Protein AF-A0A356TCT2-F1 (afdb_monomer)

Mean predicted aligned error: 9.57 Å

pLDDT: mean 87.31, std 17.3, range [39.91, 98.62]

Radius of gyration: 27.71 Å; Cα contacts (8 Å, |Δi|>4): 336; chains: 1; bounding box: 33×36×116 Å

Secondary structure (DSSP, 8-state):
--------------------------PPPEEEEEE-SSS-EEPPTT-EEE-EE-TTS-EEEEEEEEEES--SSS--EEEEEEETT-SS--EEEEE--PPPPP-TTS-EEEEEEEEEESSGGGTTTSEEEEEEEEE-TTS-EEEEEEEEEEE-TTSPPPPP-

Structure (mmCIF, N/CA/C/O backbone):
data_AF-A0A356TCT2-F1
#
_entry.id   AF-A0A356TCT2-F1
#
loop_
_atom_site.group_PDB
_atom_site.id
_atom_site.type_symbol
_atom_site.label_atom_id
_atom_site.label_alt_id
_atom_site.label_comp_id
_atom_site.label_asym_id
_atom_site.label_entity_id
_atom_site.label_seq_id
_atom_site.pdbx_PDB_ins_code
_atom_site.Cartn_x
_atom_site.Cartn_y
_atom_site.Cartn_z
_atom_site.occupancy
_atom_site.B_iso_or_equiv
_atom_site.auth_seq_id
_atom_site.auth_comp_id
_atom_site.auth_asym_id
_atom_site.auth_atom_id
_atom_site.pdbx_PDB_model_num
ATOM 1 N N . MET A 1 1 ? 13.846 -22.559 -95.336 1.00 39.91 1 MET A N 1
ATOM 2 C CA . MET A 1 1 ? 14.834 -21.468 -95.137 1.00 39.91 1 MET A CA 1
ATOM 3 C C . MET A 1 1 ? 14.376 -20.705 -93.884 1.00 39.91 1 MET A C 1
ATOM 5 O O . MET A 1 1 ? 13.239 -20.273 -93.896 1.00 39.91 1 MET A O 1
ATOM 9 N N . ARG A 1 2 ? 15.036 -20.822 -92.712 1.00 40.75 2 ARG A N 1
ATOM 10 C CA . ARG A 1 2 ? 16.089 -19.899 -92.190 1.00 40.75 2 ARG A CA 1
ATOM 11 C C . ARG A 1 2 ? 15.522 -18.473 -91.998 1.00 40.75 2 ARG A C 1
ATOM 13 O O . ARG A 1 2 ? 15.173 -17.879 -93.004 1.00 40.75 2 ARG A O 1
ATOM 20 N N . ARG A 1 3 ? 15.417 -17.803 -90.837 1.00 44.53 3 ARG A N 1
ATOM 21 C CA . ARG A 1 3 ? 15.885 -17.926 -89.421 1.00 44.53 3 ARG A CA 1
ATOM 22 C C . ARG A 1 3 ? 14.875 -18.683 -88.513 1.00 44.53 3 ARG A C 1
ATOM 24 O O . ARG A 1 3 ? 13.862 -19.106 -89.052 1.00 44.53 3 ARG A O 1
ATOM 31 N N . TRP A 1 4 ? 15.022 -18.958 -87.201 1.00 41.78 4 TRP A N 1
ATOM 32 C CA . TRP A 1 4 ? 16.124 -18.919 -86.195 1.00 41.78 4 TRP A CA 1
ATOM 33 C C . TRP A 1 4 ? 16.626 -17.594 -85.550 1.00 41.78 4 TRP A C 1
ATOM 35 O O . TRP A 1 4 ? 17.615 -17.052 -86.038 1.00 41.78 4 TRP A O 1
ATOM 45 N N . LEU A 1 5 ? 16.016 -17.144 -84.426 1.00 48.56 5 LEU A N 1
ATOM 46 C CA . LEU A 1 5 ? 16.647 -16.867 -83.094 1.00 48.56 5 LEU A CA 1
ATOM 47 C C . LEU A 1 5 ? 15.741 -16.048 -82.133 1.00 48.56 5 LEU A C 1
ATOM 49 O O . LEU A 1 5 ? 15.259 -14.980 -82.494 1.00 48.56 5 LEU A O 1
ATOM 53 N N . ALA A 1 6 ? 15.571 -16.541 -80.900 1.00 47.84 6 ALA A N 1
ATOM 54 C CA . ALA A 1 6 ? 15.189 -15.761 -79.709 1.00 47.84 6 ALA A CA 1
ATOM 55 C C . ALA A 1 6 ? 16.462 -15.389 -78.905 1.00 47.84 6 ALA A C 1
ATOM 57 O O . ALA A 1 6 ? 17.536 -15.812 -79.328 1.00 47.84 6 ALA A O 1
ATOM 58 N N . ILE A 1 7 ? 16.321 -14.699 -77.751 1.00 50.94 7 ILE A N 1
ATOM 59 C CA . ILE A 1 7 ? 17.347 -14.015 -76.898 1.00 50.94 7 ILE A CA 1
ATOM 60 C C . ILE A 1 7 ? 17.349 -12.493 -77.161 1.00 50.94 7 ILE A C 1
ATOM 62 O O . ILE A 1 7 ? 17.390 -12.089 -78.316 1.00 50.94 7 ILE A O 1
ATOM 66 N N . ALA A 1 8 ? 17.353 -11.587 -76.174 1.00 48.28 8 ALA A N 1
ATOM 67 C CA . ALA A 1 8 ? 17.028 -11.644 -74.735 1.00 48.28 8 ALA A CA 1
ATOM 68 C C . ALA A 1 8 ? 16.944 -10.200 -74.189 1.00 48.28 8 ALA A C 1
ATOM 70 O O . ALA A 1 8 ? 17.423 -9.282 -74.850 1.00 48.28 8 ALA A O 1
ATOM 71 N N . LEU A 1 9 ? 16.440 -10.017 -72.961 1.00 47.41 9 LEU A N 1
ATOM 72 C CA . LEU A 1 9 ? 16.948 -9.005 -72.020 1.00 47.41 9 LEU A CA 1
ATOM 73 C C . LEU A 1 9 ? 16.439 -9.298 -70.598 1.00 47.41 9 LEU A C 1
ATOM 75 O O . LEU A 1 9 ? 15.244 -9.212 -70.330 1.00 47.41 9 LEU A O 1
ATOM 79 N N . LEU A 1 10 ? 17.355 -9.655 -69.690 1.00 52.16 10 LEU A N 1
ATOM 80 C CA . LEU A 1 10 ? 17.100 -9.588 -68.249 1.00 52.16 10 LEU A CA 1
ATOM 81 C C . LEU A 1 10 ? 17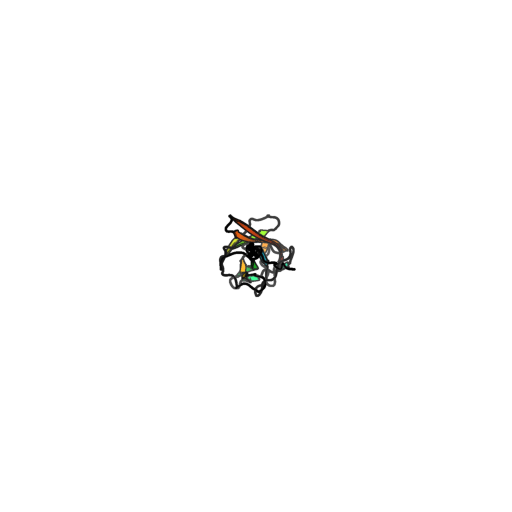.265 -8.134 -67.792 1.00 52.16 10 LEU A C 1
ATOM 83 O O . LEU A 1 10 ? 18.244 -7.490 -68.164 1.00 52.16 10 LEU A O 1
ATOM 87 N N . ALA A 1 11 ? 16.377 -7.665 -66.916 1.00 50.06 11 ALA A N 1
ATOM 88 C CA . ALA A 1 11 ? 16.575 -6.441 -66.146 1.00 50.06 11 ALA A CA 1
ATOM 89 C C . ALA A 1 11 ? 16.041 -6.627 -64.714 1.00 50.06 11 ALA A C 1
ATOM 91 O O . ALA A 1 11 ? 14.844 -6.547 -64.464 1.00 50.06 11 ALA A O 1
ATOM 92 N N . SER A 1 12 ? 16.975 -6.943 -63.811 1.00 52.81 12 SER A N 1
ATOM 93 C CA . SER A 1 12 ? 16.991 -6.644 -62.367 1.00 52.81 12 SER A CA 1
ATOM 94 C C . SER A 1 12 ? 15.687 -6.191 -61.685 1.00 52.81 12 SER A C 1
ATOM 96 O O . SER A 1 12 ? 15.242 -5.057 -61.862 1.00 52.81 12 SER A O 1
ATOM 98 N N . ALA A 1 13 ? 15.185 -7.018 -60.765 1.00 53.50 13 ALA A N 1
ATOM 99 C CA . ALA A 1 13 ? 14.231 -6.587 -59.747 1.00 53.50 13 ALA A CA 1
ATOM 100 C C . ALA A 1 13 ? 14.924 -5.750 -58.650 1.00 53.50 13 ALA A C 1
ATOM 102 O O . ALA A 1 13 ? 15.985 -6.159 -58.168 1.00 53.50 13 ALA A O 1
ATOM 103 N N . PRO A 1 14 ? 14.319 -4.650 -58.172 1.00 46.69 14 PRO A N 1
ATOM 104 C CA . PRO A 1 14 ? 14.607 -4.124 -56.850 1.00 46.69 14 PRO A CA 1
ATOM 105 C C . PRO A 1 14 ? 13.796 -4.915 -55.814 1.00 46.69 14 PRO A C 1
ATOM 107 O O . PRO A 1 14 ? 12.576 -4.774 -55.731 1.00 46.69 14 PRO A O 1
ATOM 110 N N . LEU A 1 15 ? 14.467 -5.728 -54.992 1.00 52.59 15 LEU A N 1
ATOM 111 C CA . LEU A 1 15 ? 13.893 -6.137 -53.709 1.00 52.59 15 LEU A CA 1
ATOM 112 C C . LEU A 1 15 ? 13.776 -4.884 -52.832 1.00 52.59 15 LEU A C 1
ATOM 114 O O . LEU A 1 15 ? 14.739 -4.481 -52.179 1.00 52.59 15 LEU A O 1
ATOM 118 N N . THR A 1 16 ? 12.604 -4.253 -52.823 1.00 54.56 16 THR A N 1
ATOM 119 C CA . THR A 1 16 ? 12.267 -3.251 -51.811 1.00 54.56 16 THR A CA 1
ATOM 120 C C . THR A 1 16 ? 12.216 -3.943 -50.460 1.00 54.56 16 THR A C 1
ATOM 122 O O . THR A 1 16 ? 11.278 -4.686 -50.170 1.00 54.56 16 THR A O 1
ATOM 125 N N . SER A 1 17 ? 13.266 -3.717 -49.670 1.00 52.25 17 SER A N 1
ATOM 126 C CA . SER A 1 17 ? 13.381 -4.197 -48.299 1.00 52.25 17 SER A CA 1
ATOM 127 C C . SER A 1 17 ? 12.119 -3.837 -47.521 1.00 52.25 17 SER A C 1
ATOM 129 O O . SER A 1 17 ? 11.809 -2.656 -47.348 1.00 52.25 17 SER A O 1
ATOM 131 N N . LEU A 1 18 ? 11.409 -4.857 -47.037 1.00 49.84 18 LEU A N 1
ATOM 132 C CA . LEU A 1 18 ? 10.453 -4.700 -45.950 1.00 49.84 18 LEU A CA 1
ATOM 133 C C . LEU A 1 18 ? 11.261 -4.375 -44.694 1.00 49.84 18 LEU A C 1
ATOM 135 O O . LEU A 1 18 ? 11.569 -5.250 -43.888 1.00 49.84 18 LEU A O 1
ATOM 139 N N . GLY A 1 19 ? 11.612 -3.095 -44.556 1.00 50.75 19 GLY A N 1
ATOM 140 C CA . GLY A 1 19 ? 12.104 -2.490 -43.328 1.00 50.75 19 GLY A CA 1
ATOM 141 C C . GLY A 1 19 ? 10.988 -2.436 -42.294 1.00 50.75 19 GLY A C 1
ATOM 142 O O . GLY A 1 19 ? 10.590 -1.358 -41.866 1.00 50.75 19 GLY A O 1
ATOM 143 N N . GLY A 1 20 ? 10.464 -3.604 -41.923 1.00 43.16 20 GLY A N 1
ATOM 144 C CA . GLY A 1 20 ? 9.718 -3.758 -40.696 1.00 43.16 20 GLY A CA 1
ATOM 145 C C . GLY A 1 20 ? 10.691 -3.499 -39.561 1.00 43.16 20 GLY A C 1
ATOM 146 O O . GLY A 1 20 ? 11.436 -4.395 -39.165 1.00 43.16 20 GLY A O 1
ATOM 147 N N . CYS A 1 21 ? 10.676 -2.276 -39.033 1.00 54.31 21 CYS A N 1
ATOM 148 C CA . CYS A 1 21 ? 10.937 -2.110 -37.617 1.00 54.31 21 CYS A CA 1
ATOM 149 C C . CYS A 1 21 ? 9.975 -3.071 -36.923 1.00 54.31 21 CYS A C 1
ATOM 151 O O . CYS A 1 21 ? 8.762 -2.873 -36.967 1.00 54.31 21 CYS A O 1
ATOM 153 N N . ALA A 1 22 ? 10.515 -4.155 -36.369 1.00 49.69 22 ALA A N 1
ATOM 154 C CA . ALA A 1 22 ? 9.797 -4.906 -35.367 1.00 49.69 22 ALA A CA 1
ATOM 155 C C . ALA A 1 22 ? 9.615 -3.927 -34.211 1.00 49.69 22 ALA A C 1
ATOM 157 O O . ALA A 1 22 ? 10.552 -3.674 -33.454 1.00 49.69 22 ALA A O 1
ATOM 158 N N . GLU A 1 23 ? 8.441 -3.305 -34.162 1.00 47.66 23 GLU A N 1
ATOM 159 C CA . GLU A 1 23 ? 7.971 -2.608 -32.983 1.00 47.66 23 GLU A CA 1
ATOM 160 C C . GLU A 1 23 ? 7.881 -3.695 -31.918 1.00 47.66 23 GLU A C 1
ATOM 162 O O . GLU A 1 23 ? 6.967 -4.523 -31.917 1.00 47.66 23 GLU A O 1
ATOM 167 N N . VAL A 1 24 ? 8.945 -3.793 -31.114 1.00 52.09 24 VAL A N 1
ATOM 168 C CA . VAL A 1 24 ? 8.951 -4.618 -29.911 1.00 52.09 24 VAL A CA 1
ATOM 169 C C . VAL A 1 24 ? 7.715 -4.168 -29.149 1.00 52.09 24 VAL A C 1
ATOM 171 O O . VAL A 1 24 ? 7.602 -2.961 -28.931 1.00 52.09 24 VAL A O 1
ATOM 174 N N . PRO A 1 25 ? 6.775 -5.066 -28.804 1.00 48.31 25 PRO A N 1
ATOM 175 C CA . PRO A 1 25 ? 5.612 -4.664 -28.040 1.00 48.31 25 PRO A CA 1
ATOM 176 C C . PRO A 1 25 ? 6.110 -4.046 -26.739 1.00 48.31 25 PRO A C 1
ATOM 178 O O . PRO A 1 25 ? 6.596 -4.754 -25.858 1.00 48.31 25 PRO A O 1
ATOM 181 N N . THR A 1 26 ? 6.053 -2.718 -26.649 1.00 57.16 26 THR A N 1
ATOM 182 C CA . THR A 1 26 ? 6.264 -2.014 -25.395 1.00 57.16 26 THR A CA 1
ATOM 183 C C . THR A 1 26 ? 5.106 -2.453 -24.523 1.00 57.16 26 THR A C 1
ATOM 185 O O . THR A 1 26 ? 3.974 -2.028 -24.760 1.00 57.16 26 THR A O 1
ATOM 188 N N . GLU A 1 27 ? 5.356 -3.384 -23.601 1.00 66.06 27 GLU A N 1
ATOM 189 C CA . GLU A 1 27 ? 4.312 -3.852 -22.699 1.00 66.06 27 GLU A CA 1
ATOM 190 C C . GLU A 1 27 ? 3.705 -2.637 -22.014 1.00 66.06 27 GLU A C 1
ATOM 192 O O . GLU A 1 27 ? 4.428 -1.825 -21.431 1.00 66.06 27 GLU A O 1
ATOM 197 N N . GLU A 1 28 ? 2.387 -2.477 -22.156 1.00 86.25 28 GLU A N 1
ATOM 198 C CA . GLU A 1 28 ? 1.715 -1.272 -21.695 1.00 86.25 28 GLU A CA 1
ATOM 199 C C . GLU A 1 28 ? 1.985 -1.103 -20.201 1.00 86.25 28 GLU A C 1
ATOM 201 O O . GLU A 1 28 ? 1.680 -1.993 -19.393 1.00 86.25 28 GLU A O 1
ATOM 206 N N . ALA A 1 29 ? 2.629 0.019 -19.868 1.00 92.62 29 ALA A N 1
ATOM 207 C CA . ALA A 1 29 ? 3.101 0.274 -18.525 1.00 92.62 29 ALA A CA 1
ATOM 208 C C . ALA A 1 29 ? 1.907 0.262 -17.570 1.00 92.62 29 ALA A C 1
ATOM 210 O O . ALA A 1 29 ? 0.950 1.022 -17.735 1.00 92.62 29 ALA A O 1
ATOM 211 N N . ALA A 1 30 ? 1.974 -0.601 -16.561 1.00 95.81 30 ALA A N 1
ATOM 212 C CA . ALA A 1 30 ? 0.895 -0.832 -15.618 1.00 95.81 30 ALA A CA 1
ATOM 213 C C . ALA A 1 30 ? 1.422 -0.839 -14.182 1.00 95.81 30 ALA A C 1
ATOM 215 O O . ALA A 1 30 ? 2.545 -1.262 -13.910 1.00 95.81 30 ALA A O 1
ATOM 216 N N . ILE A 1 31 ? 0.582 -0.378 -13.261 1.00 97.38 31 ILE A N 1
ATOM 217 C CA . ILE A 1 31 ? 0.798 -0.451 -11.819 1.00 97.38 31 ILE A CA 1
ATOM 218 C C . ILE A 1 31 ? -0.502 -0.912 -11.169 1.00 97.38 31 ILE A C 1
ATOM 220 O O . ILE A 1 31 ? -1.583 -0.454 -11.543 1.00 97.38 31 ILE A O 1
ATOM 224 N N . GLU A 1 32 ? -0.405 -1.812 -10.198 1.00 98.19 32 GLU A N 1
ATOM 225 C CA . GLU A 1 32 ? -1.547 -2.310 -9.437 1.00 98.19 32 GLU A CA 1
ATOM 226 C C . GLU A 1 32 ? -1.239 -2.344 -7.943 1.00 98.19 32 GLU A C 1
ATOM 228 O O . GLU A 1 32 ? -0.156 -2.766 -7.528 1.00 98.19 32 GLU A O 1
ATOM 233 N N . VAL A 1 33 ? -2.218 -1.926 -7.138 1.00 98.12 33 VAL A N 1
ATOM 234 C CA . 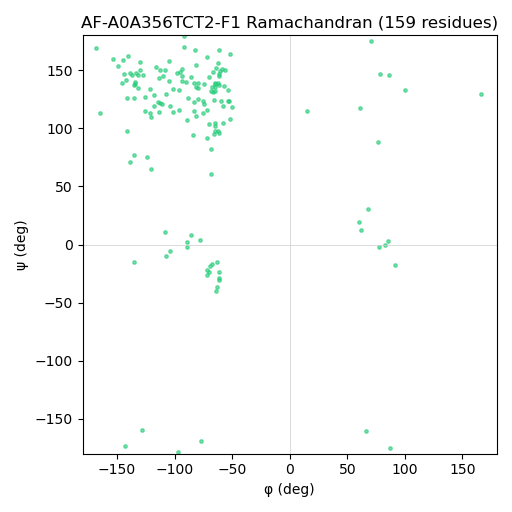VAL A 1 33 ? -2.218 -2.127 -5.689 1.00 98.12 33 VAL A CA 1
ATOM 235 C C . VAL A 1 33 ? -2.904 -3.447 -5.331 1.00 98.12 33 VAL A C 1
ATOM 237 O O . VAL A 1 33 ? -3.926 -3.825 -5.905 1.00 98.12 33 VAL A O 1
ATOM 240 N N . GLY A 1 34 ? -2.324 -4.148 -4.366 1.00 98.12 34 GLY A N 1
ATOM 241 C CA . GLY A 1 34 ? -2.801 -5.411 -3.832 1.00 98.12 34 GLY A CA 1
ATOM 242 C C . GLY A 1 34 ? -2.568 -5.507 -2.326 1.00 98.12 34 GLY A C 1
ATOM 243 O O . GLY A 1 34 ? -2.133 -4.561 -1.667 1.00 98.12 34 GLY A O 1
ATOM 244 N N . THR A 1 35 ? -2.843 -6.682 -1.780 1.00 97.75 35 THR A N 1
ATOM 245 C CA . THR A 1 35 ? -2.604 -7.072 -0.392 1.00 97.75 35 THR A CA 1
ATOM 246 C C . THR A 1 35 ? -1.831 -8.398 -0.348 1.00 97.75 35 THR A C 1
ATOM 248 O O . THR A 1 35 ? -1.155 -8.760 -1.315 1.00 97.75 35 THR A O 1
ATOM 251 N N . GLY A 1 36 ? -1.884 -9.108 0.779 1.00 96.56 36 GLY A N 1
ATOM 252 C CA . GLY A 1 36 ? -1.143 -10.343 1.019 1.00 96.56 36 GLY A CA 1
ATOM 253 C C . GLY A 1 36 ? 0.266 -10.083 1.558 1.00 96.56 36 GLY A C 1
ATOM 254 O O . GLY A 1 36 ? 0.915 -9.098 1.223 1.00 96.56 36 GLY A O 1
ATOM 255 N N . SER A 1 37 ? 0.743 -10.974 2.431 1.00 95.88 37 SER A N 1
ATOM 256 C CA . SER A 1 37 ? 2.077 -10.886 3.050 1.00 95.88 37 SER A CA 1
ATOM 257 C C . SER A 1 37 ? 3.109 -11.857 2.464 1.00 95.88 37 SER A C 1
ATOM 259 O O . SER A 1 37 ? 4.261 -11.839 2.882 1.00 95.88 37 SER A O 1
ATOM 261 N N . TRP A 1 38 ? 2.686 -12.750 1.562 1.00 96.19 38 TRP A N 1
ATOM 262 C CA . TRP A 1 38 ? 3.498 -13.864 1.033 1.00 96.19 38 TRP A CA 1
ATOM 263 C C . TRP A 1 38 ? 3.413 -14.044 -0.489 1.00 96.19 38 TRP A C 1
ATOM 265 O O . TRP A 1 38 ? 4.221 -14.766 -1.064 1.00 96.19 38 TRP A O 1
ATOM 275 N N . ARG A 1 39 ? 2.423 -13.417 -1.125 1.00 96.56 39 ARG A N 1
ATOM 276 C CA . ARG A 1 39 ? 2.218 -13.315 -2.575 1.00 96.56 39 ARG A CA 1
ATOM 277 C C . ARG A 1 39 ? 1.421 -12.038 -2.843 1.00 96.56 39 ARG A C 1
ATOM 279 O O . ARG A 1 39 ? 0.723 -11.586 -1.931 1.00 96.56 39 ARG A O 1
ATOM 286 N N . PHE A 1 40 ? 1.461 -11.506 -4.060 1.00 97.94 40 PHE A N 1
ATOM 287 C CA . PHE A 1 40 ? 0.502 -10.485 -4.462 1.00 97.94 40 PHE A CA 1
ATOM 288 C C . PHE A 1 40 ? -0.921 -11.062 -4.496 1.00 97.94 40 PHE A C 1
ATOM 290 O O . PHE A 1 40 ? -1.179 -12.131 -5.058 1.00 97.94 40 PHE A O 1
ATOM 297 N N . GLU A 1 41 ? -1.856 -10.341 -3.887 1.00 98.12 41 GLU A N 1
ATOM 298 C CA . GLU A 1 41 ? -3.289 -10.615 -3.963 1.00 98.12 41 GLU A CA 1
ATOM 299 C C . GLU A 1 41 ? -3.977 -9.324 -4.435 1.00 98.12 41 GLU A C 1
ATOM 301 O O . GLU A 1 41 ? -3.892 -8.327 -3.718 1.00 98.12 41 GLU A O 1
ATOM 306 N N . PRO A 1 42 ? -4.600 -9.273 -5.630 1.00 97.62 42 PRO A N 1
ATOM 307 C CA . PRO A 1 42 ? -5.231 -8.046 -6.115 1.00 97.62 42 PRO A CA 1
ATOM 308 C C . PRO A 1 42 ? -6.352 -7.602 -5.170 1.00 97.62 42 PRO A C 1
ATOM 310 O O . PRO A 1 42 ? -7.049 -8.440 -4.598 1.00 97.62 42 PRO A O 1
ATOM 313 N N . ILE A 1 43 ? -6.523 -6.287 -5.022 1.00 97.56 43 ILE A N 1
ATOM 314 C CA . ILE A 1 43 ? -7.614 -5.701 -4.236 1.00 97.56 43 ILE A CA 1
ATOM 315 C C . ILE A 1 43 ? -8.788 -5.328 -5.154 1.00 97.56 43 ILE A C 1
ATOM 317 O O . ILE A 1 43 ? -8.611 -4.659 -6.179 1.00 97.56 43 ILE A O 1
ATOM 321 N N . GLU A 1 44 ? -9.992 -5.711 -4.737 1.00 97.81 44 GLU A N 1
ATOM 322 C CA . GLU A 1 44 ? -11.270 -5.228 -5.271 1.00 97.81 44 GLU A CA 1
ATOM 323 C C . GLU A 1 44 ? -11.806 -4.042 -4.444 1.00 97.81 44 GLU A C 1
ATOM 325 O O . GLU A 1 44 ? -11.558 -3.941 -3.241 1.00 97.81 44 GLU A O 1
ATOM 330 N N . ASP A 1 45 ? -12.564 -3.136 -5.065 1.00 98.19 45 ASP A N 1
ATOM 331 C CA . ASP A 1 45 ? -13.184 -2.023 -4.335 1.00 98.19 45 ASP A CA 1
ATOM 332 C C . ASP A 1 45 ? -14.268 -2.522 -3.366 1.00 98.19 45 ASP A C 1
ATOM 334 O O . ASP A 1 45 ? -15.101 -3.371 -3.686 1.00 98.19 45 ASP A O 1
ATOM 338 N N . GLY A 1 46 ? -14.253 -1.982 -2.150 1.00 97.88 46 GLY A N 1
ATOM 339 C CA . GLY A 1 46 ? -15.065 -2.419 -1.020 1.00 97.88 46 GLY A CA 1
ATOM 340 C C . GLY A 1 46 ? -14.563 -3.685 -0.319 1.00 97.88 46 GLY A C 1
ATOM 341 O O . GLY A 1 46 ? -15.166 -4.068 0.686 1.00 97.88 46 GLY A O 1
ATOM 342 N N . GLN A 1 47 ? -13.481 -4.320 -0.794 1.00 98.25 47 GLN A N 1
ATOM 343 C CA . GLN A 1 47 ? -12.924 -5.535 -0.193 1.00 98.25 47 GLN A CA 1
ATOM 344 C C . GLN A 1 47 ? -12.568 -5.320 1.281 1.00 98.25 47 GLN A C 1
ATOM 346 O O . GLN A 1 47 ? -11.963 -4.315 1.657 1.00 98.25 47 GLN A O 1
ATOM 351 N N . GLU A 1 48 ? -12.907 -6.299 2.117 1.00 98.00 48 GLU A N 1
ATOM 352 C CA . GLU A 1 48 ? -12.528 -6.295 3.525 1.00 98.00 48 GLU A CA 1
ATOM 353 C C . GLU A 1 48 ? -11.044 -6.650 3.698 1.00 98.00 48 GLU A C 1
ATOM 355 O O . GLU A 1 48 ? -10.591 -7.719 3.281 1.00 98.00 48 GLU A O 1
ATOM 360 N N . VAL A 1 49 ? -10.280 -5.765 4.345 1.00 96.94 49 VAL 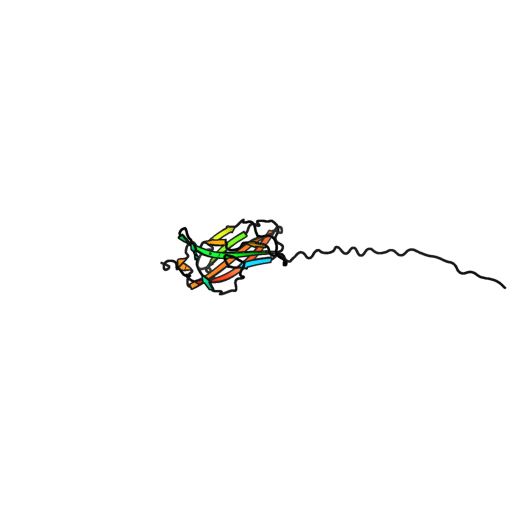A N 1
ATOM 361 C CA . VAL A 1 49 ? -8.859 -5.976 4.660 1.00 96.94 49 VAL A CA 1
ATOM 362 C C . VAL A 1 49 ? -8.641 -5.778 6.156 1.00 96.94 49 VAL A C 1
ATOM 364 O O . VAL A 1 49 ? -9.026 -4.764 6.738 1.00 96.94 49 VAL A O 1
ATOM 367 N N . ALA A 1 50 ? -8.030 -6.767 6.806 1.00 96.44 50 ALA A N 1
ATOM 368 C CA . ALA A 1 50 ? -7.789 -6.734 8.242 1.00 96.44 50 ALA A CA 1
ATOM 369 C C . ALA A 1 50 ? -6.547 -5.912 8.609 1.00 96.44 50 ALA A C 1
ATOM 371 O O . ALA A 1 50 ? -5.469 -6.109 8.045 1.00 96.44 50 ALA A O 1
ATOM 372 N N . LEU A 1 51 ? -6.680 -5.070 9.635 1.00 96.62 51 LEU A N 1
ATOM 373 C CA . LEU A 1 51 ? -5.545 -4.514 10.358 1.00 96.62 51 LEU A CA 1
ATOM 374 C C . LEU A 1 51 ? -4.733 -5.631 11.008 1.00 96.62 51 LEU A C 1
ATOM 376 O O . LEU A 1 51 ? -5.262 -6.545 11.650 1.00 96.62 51 LEU A O 1
ATOM 380 N N . VAL A 1 52 ? -3.419 -5.497 10.900 1.00 96.62 52 VAL A N 1
ATOM 381 C CA . VAL A 1 52 ? -2.447 -6.405 11.491 1.00 96.62 52 VAL A CA 1
ATOM 382 C C . VAL A 1 52 ? -1.660 -5.646 12.545 1.00 96.62 52 VAL A C 1
ATOM 384 O O . VAL A 1 52 ? -1.046 -4.611 12.284 1.00 96.62 52 VAL A O 1
ATOM 387 N N . ARG A 1 53 ? -1.695 -6.156 13.777 1.00 95.44 53 ARG A N 1
ATOM 388 C CA . ARG A 1 53 ? -0.962 -5.569 14.898 1.00 95.44 53 ARG A CA 1
ATOM 389 C C . ARG A 1 53 ? 0.525 -5.891 14.763 1.00 95.44 53 ARG A C 1
ATOM 391 O O . ARG A 1 53 ? 0.909 -7.059 14.748 1.00 95.44 53 ARG A O 1
ATOM 398 N N . GLY A 1 54 ? 1.361 -4.860 14.686 1.00 92.44 54 GLY A N 1
ATOM 399 C CA . GLY A 1 54 ? 2.809 -5.009 14.563 1.00 92.44 54 GLY A CA 1
ATOM 400 C C . GLY A 1 54 ? 3.444 -5.621 15.815 1.00 92.44 54 GLY A C 1
ATOM 401 O O . GLY A 1 54 ? 3.003 -5.380 16.942 1.00 92.44 54 GLY A O 1
ATOM 402 N N . ALA A 1 55 ? 4.527 -6.383 15.634 1.00 89.06 55 ALA A N 1
ATOM 403 C CA . ALA A 1 55 ? 5.290 -6.958 16.749 1.00 89.06 55 ALA A CA 1
ATOM 404 C C . ALA A 1 55 ? 5.891 -5.877 17.673 1.00 89.06 55 ALA A C 1
ATOM 406 O O . ALA A 1 55 ? 5.994 -6.079 18.880 1.00 89.06 55 ALA A O 1
ATOM 407 N N . GLN A 1 56 ? 6.226 -4.711 17.111 1.00 86.19 56 GLN A N 1
ATOM 408 C CA . GLN A 1 56 ? 6.725 -3.531 17.832 1.00 86.19 56 GLN A CA 1
ATOM 409 C C . GLN A 1 56 ? 5.591 -2.634 18.378 1.00 86.19 56 GLN A C 1
ATOM 411 O O . GLN A 1 56 ? 5.850 -1.538 18.865 1.00 86.19 56 GLN A O 1
ATOM 416 N N . GLY A 1 57 ? 4.333 -3.083 18.295 1.00 86.94 57 GLY A N 1
ATOM 417 C CA . GLY A 1 57 ? 3.153 -2.232 18.436 1.00 86.94 57 GLY A CA 1
ATOM 418 C C . GLY A 1 57 ? 2.731 -1.604 17.103 1.00 86.94 57 GLY A C 1
ATOM 419 O O . GLY A 1 57 ? 3.278 -1.928 16.048 1.00 86.94 57 GLY A O 1
ATOM 420 N N . GLY A 1 58 ? 1.725 -0.728 17.164 1.00 92.38 58 GLY A N 1
ATOM 421 C CA . GLY A 1 58 ? 1.095 -0.140 15.981 1.00 92.38 58 GLY A CA 1
ATOM 422 C C . GLY A 1 58 ? 0.244 -1.133 15.181 1.00 92.38 58 GLY A C 1
ATOM 423 O O . GLY A 1 58 ? 0.197 -2.334 15.469 1.00 92.38 58 GLY A O 1
ATOM 424 N N . TRP A 1 59 ? -0.428 -0.610 14.159 1.00 96.12 59 TRP A N 1
ATOM 425 C CA . TRP A 1 59 ? -1.249 -1.373 13.224 1.00 96.12 59 TRP A CA 1
ATOM 426 C C . TRP A 1 59 ? -0.893 -0.977 11.794 1.00 96.12 59 TRP A C 1
ATOM 428 O O . TRP A 1 59 ? -0.544 0.172 11.518 1.00 96.12 59 TRP A O 1
ATOM 438 N N . HIS A 1 60 ? -0.960 -1.949 10.896 1.00 96.44 60 HIS A N 1
ATOM 439 C CA . HIS A 1 60 ? -0.716 -1.761 9.474 1.00 96.44 60 HIS A CA 1
ATOM 440 C C . HIS A 1 60 ? -1.699 -2.593 8.656 1.00 96.44 60 HIS A C 1
ATOM 442 O O . HIS A 1 60 ? -2.290 -3.552 9.158 1.00 96.44 60 HIS A O 1
ATOM 448 N N . LEU A 1 61 ? -1.831 -2.241 7.384 1.00 96.62 61 LEU A N 1
ATOM 449 C CA . LEU A 1 61 ? -2.365 -3.126 6.357 1.00 96.62 61 LEU A CA 1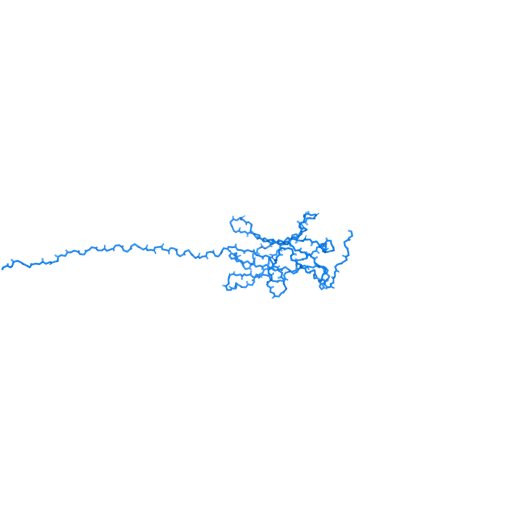
ATOM 450 C C . LEU A 1 61 ? -1.194 -3.818 5.649 1.00 96.62 61 LEU A C 1
ATOM 452 O O . LEU A 1 61 ? -0.117 -3.231 5.503 1.00 96.62 61 LEU A O 1
ATOM 456 N N . TRP A 1 62 ? -1.405 -5.051 5.187 1.00 97.75 62 TRP A N 1
ATOM 457 C CA . TRP A 1 62 ? -0.516 -5.645 4.190 1.00 97.75 62 TRP A CA 1
ATOM 458 C C . TRP A 1 62 ? -0.819 -5.012 2.841 1.00 97.75 62 TRP A C 1
ATOM 460 O O . TRP A 1 62 ? -1.906 -5.216 2.298 1.00 97.75 62 TRP A O 1
ATOM 470 N N . ILE A 1 63 ? 0.137 -4.250 2.323 1.00 97.88 63 ILE A N 1
ATOM 471 C CA . ILE A 1 63 ? 0.087 -3.659 0.993 1.00 97.88 63 ILE A CA 1
ATOM 472 C C . ILE A 1 63 ? 1.077 -4.415 0.114 1.00 97.88 63 ILE A C 1
ATOM 474 O O . ILE A 1 63 ? 2.242 -4.570 0.470 1.00 97.88 63 ILE A O 1
ATOM 478 N N . SER A 1 64 ? 0.618 -4.851 -1.047 1.00 98.12 64 SER A N 1
ATOM 479 C CA . SER A 1 64 ? 1.474 -5.342 -2.120 1.00 98.12 64 SER A CA 1
ATOM 480 C C . SER A 1 64 ? 1.328 -4.421 -3.325 1.00 98.12 64 SER A C 1
ATOM 482 O O . SER A 1 64 ? 0.299 -3.770 -3.507 1.00 98.12 64 SER A O 1
ATOM 484 N N . VAL A 1 65 ? 2.358 -4.344 -4.154 1.00 98.06 65 VAL A N 1
ATOM 485 C CA . VAL A 1 65 ? 2.356 -3.568 -5.395 1.00 98.06 65 VAL A CA 1
ATOM 486 C C . VAL A 1 65 ? 2.944 -4.445 -6.481 1.00 98.06 65 VAL A C 1
ATOM 488 O O . VAL A 1 65 ? 3.937 -5.125 -6.236 1.00 98.06 65 VAL A O 1
ATOM 491 N N . ARG A 1 66 ? 2.384 -4.398 -7.687 1.00 97.69 66 ARG A N 1
ATOM 492 C CA . ARG A 1 66 ? 3.052 -4.941 -8.871 1.00 97.69 66 ARG A CA 1
ATOM 493 C C . ARG A 1 66 ? 3.109 -3.915 -9.987 1.00 97.69 66 ARG A C 1
ATOM 495 O O . ARG A 1 66 ? 2.203 -3.093 -10.132 1.00 97.69 66 ARG A O 1
ATOM 502 N N . VAL A 1 67 ? 4.193 -3.951 -10.754 1.00 97.19 67 VAL A N 1
ATOM 503 C CA . VAL A 1 67 ? 4.419 -3.076 -11.910 1.00 97.19 67 VAL A CA 1
ATOM 504 C C . VAL A 1 67 ? 4.830 -3.886 -13.131 1.00 97.19 67 VAL A C 1
ATOM 506 O O . VAL A 1 67 ? 5.503 -4.907 -13.005 1.00 97.19 67 VAL A O 1
ATOM 509 N N . ARG A 1 68 ? 4.485 -3.386 -14.313 1.00 96.00 68 ARG A N 1
ATOM 510 C CA . ARG A 1 68 ? 4.933 -3.892 -15.615 1.00 96.00 68 ARG A CA 1
ATOM 511 C C . ARG A 1 68 ? 5.257 -2.708 -16.518 1.00 96.00 68 ARG A C 1
ATOM 513 O O . ARG A 1 68 ? 4.653 -1.652 -16.357 1.00 96.00 68 ARG A O 1
ATOM 520 N N . GLY A 1 69 ? 6.229 -2.846 -17.421 1.00 92.94 69 GLY A N 1
ATOM 521 C CA . GLY A 1 69 ? 6.631 -1.765 -18.339 1.00 92.94 69 GLY A CA 1
ATOM 522 C C . GLY A 1 69 ? 7.175 -0.490 -17.663 1.00 92.94 69 GLY A C 1
ATOM 523 O O . GLY A 1 69 ? 7.316 0.536 -18.319 1.00 92.94 69 GLY A O 1
ATOM 524 N N . ILE A 1 70 ? 7.474 -0.536 -16.360 1.00 91.75 70 ILE A N 1
ATOM 525 C CA . ILE A 1 70 ? 8.132 0.537 -15.598 1.00 91.75 70 ILE A CA 1
ATOM 526 C C . ILE A 1 70 ? 9.603 0.155 -15.421 1.00 91.75 70 ILE A C 1
ATOM 528 O O . ILE A 1 70 ? 9.891 -0.989 -15.064 1.00 91.75 70 ILE A O 1
ATOM 532 N N . GLU A 1 71 ? 10.525 1.091 -15.653 1.00 88.44 71 GLU A N 1
ATOM 533 C CA . GLU A 1 71 ? 11.972 0.847 -15.586 1.00 88.44 71 GLU A CA 1
ATOM 534 C C . GLU A 1 71 ? 12.557 0.895 -14.158 1.00 88.44 71 GLU A C 1
ATOM 536 O O . GLU A 1 71 ? 11.918 1.336 -13.202 1.00 88.44 71 GLU A O 1
ATOM 541 N N . GLY A 1 72 ? 13.801 0.420 -14.014 1.00 89.00 72 GLY A N 1
ATOM 542 C CA . GLY A 1 72 ? 14.566 0.410 -12.760 1.00 89.00 72 GLY A CA 1
ATOM 543 C C . GLY A 1 72 ? 14.172 -0.703 -11.779 1.00 89.00 72 GLY A C 1
ATOM 544 O O . GLY A 1 72 ? 13.015 -1.102 -11.693 1.00 89.00 72 GLY A O 1
ATOM 545 N N . ASP A 1 73 ? 15.133 -1.228 -11.014 1.00 87.12 73 ASP A N 1
ATOM 546 C CA . ASP A 1 73 ? 14.903 -2.323 -10.045 1.00 87.12 73 ASP A CA 1
ATOM 547 C C . ASP A 1 73 ? 14.126 -1.887 -8.794 1.00 87.12 73 ASP A C 1
ATOM 549 O O . ASP A 1 73 ? 13.501 -2.710 -8.130 1.00 87.12 73 ASP A O 1
ATOM 553 N N . ALA A 1 74 ? 14.213 -0.603 -8.448 1.00 93.12 74 ALA A N 1
ATOM 554 C CA . ALA A 1 74 ? 13.574 0.016 -7.291 1.00 93.12 74 ALA A CA 1
ATOM 555 C C . ALA A 1 74 ? 13.008 1.388 -7.709 1.00 93.12 74 ALA A C 1
ATOM 557 O O . ALA A 1 74 ? 13.604 2.425 -7.376 1.00 93.12 74 ALA A O 1
ATOM 558 N N . PRO A 1 75 ? 11.926 1.412 -8.514 1.00 94.12 75 PRO A N 1
ATOM 559 C CA . PRO A 1 75 ? 11.285 2.659 -8.909 1.00 94.12 75 PRO A CA 1
ATOM 560 C C . PRO A 1 75 ? 10.761 3.391 -7.660 1.00 94.12 75 PRO A C 1
ATOM 562 O O . PRO A 1 75 ? 10.380 2.738 -6.684 1.00 94.12 75 PRO A O 1
ATOM 565 N N . PRO A 1 76 ? 10.757 4.734 -7.646 1.00 96.12 76 PRO A N 1
ATOM 566 C CA . PRO A 1 76 ? 10.222 5.498 -6.528 1.00 96.12 76 PRO A CA 1
ATOM 567 C C . PRO A 1 76 ? 8.695 5.363 -6.486 1.00 96.12 76 PRO A C 1
ATOM 569 O O . PRO A 1 76 ? 7.983 5.990 -7.268 1.00 96.12 76 PRO A O 1
ATOM 572 N N . LEU A 1 77 ? 8.190 4.556 -5.555 1.00 97.12 77 LEU A N 1
ATOM 573 C CA . LEU A 1 77 ? 6.761 4.417 -5.299 1.00 97.12 77 LEU A CA 1
ATOM 574 C C . LEU A 1 77 ? 6.343 5.378 -4.184 1.00 97.12 77 LEU A C 1
ATOM 576 O O . LEU A 1 77 ? 7.033 5.510 -3.177 1.00 97.12 77 LEU A O 1
ATOM 580 N N . ARG A 1 78 ? 5.170 5.992 -4.314 1.00 98.00 78 ARG A N 1
ATOM 581 C CA . ARG A 1 78 ? 4.497 6.712 -3.233 1.00 98.00 78 ARG A CA 1
ATOM 582 C C . ARG A 1 78 ? 3.219 5.989 -2.858 1.00 98.00 78 ARG A C 1
ATOM 584 O O . ARG A 1 78 ? 2.290 5.929 -3.665 1.00 98.00 78 ARG A O 1
ATOM 591 N N . LEU A 1 79 ? 3.192 5.452 -1.642 1.00 98.00 79 LEU A N 1
ATOM 592 C CA . LEU A 1 79 ? 1.992 4.937 -0.996 1.00 98.00 79 LEU A CA 1
ATOM 593 C C . LEU A 1 79 ? 1.246 6.103 -0.339 1.00 98.00 79 LEU A C 1
ATOM 595 O O . LEU A 1 79 ? 1.866 6.968 0.272 1.00 98.00 79 LEU A O 1
ATOM 599 N N . SER A 1 80 ? -0.075 6.104 -0.447 1.00 97.88 80 SER A N 1
ATOM 600 C CA . SER A 1 80 ? -0.981 7.061 0.175 1.00 97.88 80 SER A CA 1
ATOM 601 C C . SER A 1 80 ? -2.154 6.300 0.787 1.00 97.88 80 SER A C 1
ATOM 603 O O . SER A 1 80 ? -2.810 5.516 0.097 1.00 97.88 80 SER A O 1
ATOM 605 N N . LEU A 1 81 ? -2.407 6.529 2.076 1.00 97.38 81 LEU A N 1
ATOM 606 C CA . LEU A 1 81 ? -3.521 5.959 2.836 1.00 97.38 81 LEU A CA 1
ATOM 607 C C . LEU A 1 81 ? -4.421 7.100 3.322 1.00 97.38 81 LEU A C 1
ATOM 609 O O . LEU A 1 81 ? -3.957 7.964 4.064 1.00 97.38 81 LEU A O 1
ATOM 613 N N . GLN A 1 82 ? -5.688 7.123 2.916 1.00 96.81 82 GLN A N 1
ATOM 614 C CA . GLN A 1 82 ? -6.625 8.207 3.246 1.00 96.81 82 GLN A CA 1
ATOM 615 C C . GLN A 1 82 ? -8.035 7.649 3.479 1.00 96.81 82 GLN A C 1
ATOM 617 O O . GLN A 1 82 ? -8.399 6.694 2.798 1.00 96.81 82 GLN A O 1
ATOM 622 N N . PRO A 1 83 ? -8.870 8.211 4.373 1.00 96.25 83 PRO A N 1
ATOM 623 C CA . PRO A 1 83 ? -10.306 7.932 4.352 1.00 96.25 83 PRO A CA 1
ATOM 624 C C . PRO A 1 83 ? -10.893 8.198 2.960 1.00 96.25 83 PRO A C 1
ATOM 626 O O . PRO A 1 83 ? -10.603 9.224 2.345 1.00 96.25 83 PRO A O 1
ATOM 629 N N . ALA A 1 84 ? -11.698 7.272 2.438 1.00 96.94 84 ALA A N 1
ATOM 630 C CA . ALA A 1 84 ? -12.227 7.354 1.072 1.00 96.94 84 ALA A CA 1
ATOM 631 C C . ALA A 1 84 ? -13.235 8.506 0.869 1.00 96.94 84 ALA A C 1
ATOM 633 O O . ALA A 1 84 ? -13.507 8.892 -0.269 1.00 96.94 84 ALA A O 1
ATOM 634 N N . ASP A 1 85 ? -13.769 9.051 1.966 1.00 95.88 85 ASP A N 1
ATOM 635 C CA . ASP A 1 85 ? -14.624 10.241 2.021 1.00 95.88 85 ASP A CA 1
ATOM 636 C C . ASP A 1 85 ? -13.837 11.560 2.168 1.00 95.88 85 ASP A C 1
ATOM 638 O O . ASP A 1 85 ? -14.440 12.627 2.269 1.00 95.88 85 ASP A O 1
ATOM 642 N N . GLU A 1 86 ? -12.500 11.489 2.186 1.00 95.12 86 GLU A N 1
ATOM 643 C CA . GLU A 1 86 ? -11.570 12.615 2.347 1.00 95.12 86 GLU A CA 1
ATOM 644 C C . GLU A 1 86 ? -11.733 13.394 3.674 1.00 95.12 86 GLU A C 1
ATOM 646 O O . GLU A 1 86 ? -11.239 14.515 3.810 1.00 95.12 86 GLU A O 1
ATOM 651 N N . SER A 1 87 ? -12.365 12.787 4.690 1.00 92.88 87 SER A N 1
ATOM 652 C CA . SER A 1 87 ? -12.581 13.384 6.024 1.00 92.88 87 SER A CA 1
ATOM 653 C C . SER A 1 87 ? -11.292 13.727 6.785 1.00 92.88 87 SER A C 1
ATOM 655 O O . SER A 1 87 ? -11.297 14.621 7.634 1.00 92.88 87 SER A O 1
ATOM 657 N N . ALA A 1 88 ? -10.182 13.058 6.459 1.00 91.56 88 ALA A N 1
ATOM 658 C CA . ALA A 1 88 ? -8.846 13.324 6.985 1.00 91.56 88 ALA A CA 1
ATOM 659 C C . ALA A 1 88 ? -7.813 13.431 5.840 1.00 91.56 88 ALA A C 1
ATOM 661 O O . ALA A 1 88 ? -8.035 12.891 4.747 1.00 91.56 88 ALA A O 1
ATOM 662 N N . PRO A 1 89 ? -6.672 14.118 6.055 1.00 93.31 89 PRO A N 1
ATOM 663 C CA . PRO A 1 89 ? -5.595 14.169 5.070 1.00 93.31 89 PRO A CA 1
ATOM 664 C C . PRO A 1 89 ? -4.979 12.785 4.829 1.00 93.31 89 PRO A C 1
ATOM 666 O O . PRO A 1 89 ? -4.940 11.937 5.720 1.00 93.31 89 PRO A O 1
ATOM 669 N N . ALA A 1 90 ? -4.446 12.579 3.626 1.00 94.88 90 ALA A N 1
ATOM 670 C CA . ALA A 1 90 ? -3.703 11.373 3.294 1.00 94.88 90 ALA A CA 1
ATOM 671 C C . ALA A 1 90 ? -2.408 11.251 4.115 1.00 94.88 90 ALA A C 1
ATOM 673 O O . ALA A 1 90 ? -1.649 12.213 4.258 1.00 94.88 90 ALA A O 1
ATOM 674 N N . TYR A 1 91 ? -2.122 10.041 4.592 1.00 95.38 91 TYR A N 1
ATOM 675 C CA . TYR A 1 91 ? -0.806 9.662 5.087 1.00 95.38 91 TYR A CA 1
ATOM 676 C C . TYR A 1 91 ? 0.027 9.109 3.927 1.00 95.38 91 TYR A C 1
ATOM 678 O O . TYR A 1 91 ? -0.228 8.007 3.435 1.00 95.38 91 TYR A O 1
ATOM 686 N N . GLU A 1 92 ? 1.006 9.893 3.472 1.00 96.44 92 GLU A N 1
ATOM 687 C CA . GLU A 1 92 ? 1.909 9.515 2.382 1.00 96.44 92 GLU A CA 1
ATOM 688 C C . GLU A 1 92 ? 3.204 8.878 2.907 1.00 96.44 92 GLU A C 1
ATOM 690 O O . GLU A 1 92 ? 3.744 9.258 3.947 1.00 96.44 92 GLU A O 1
ATOM 695 N N . THR A 1 93 ? 3.735 7.903 2.172 1.00 96.50 93 THR A N 1
ATOM 696 C CA . THR A 1 93 ? 5.032 7.271 2.439 1.00 96.50 93 THR A CA 1
ATOM 697 C C . THR A 1 93 ? 5.757 6.990 1.128 1.00 96.50 93 THR A C 1
ATOM 699 O O . THR A 1 93 ? 5.226 6.315 0.245 1.00 96.50 93 THR A O 1
ATOM 702 N N . ASP A 1 94 ? 6.992 7.480 1.018 1.00 96.88 94 ASP A N 1
ATOM 703 C CA . ASP A 1 94 ? 7.888 7.148 -0.088 1.00 96.88 94 ASP A CA 1
ATOM 704 C C . ASP A 1 94 ? 8.530 5.774 0.147 1.00 96.88 94 ASP A C 1
ATOM 706 O O . ASP A 1 94 ? 9.157 5.514 1.178 1.00 96.88 94 ASP A O 1
ATOM 710 N N . VAL A 1 95 ? 8.369 4.887 -0.830 1.00 94.25 95 VAL A N 1
ATOM 711 C CA . VAL A 1 95 ? 8.824 3.499 -0.819 1.00 94.25 95 VAL A CA 1
ATOM 712 C C . VAL A 1 95 ? 9.765 3.296 -2.000 1.00 94.25 95 VAL A C 1
ATOM 714 O O . VAL A 1 95 ? 9.358 3.319 -3.158 1.00 94.25 95 VAL A O 1
ATOM 717 N N . GLN A 1 96 ? 11.041 3.058 -1.704 1.00 92.00 96 GLN A N 1
ATOM 718 C CA . GLN A 1 96 ? 12.046 2.709 -2.706 1.00 92.00 96 GLN A CA 1
ATOM 719 C C . GLN A 1 96 ? 12.708 1.381 -2.332 1.00 92.00 96 GLN A C 1
ATOM 721 O O . GLN A 1 96 ? 13.824 1.325 -1.815 1.00 92.00 96 GLN A O 1
ATOM 726 N N . LEU A 1 97 ? 11.966 0.298 -2.553 1.00 91.62 97 LEU A N 1
ATOM 727 C CA . LEU A 1 97 ? 12.416 -1.074 -2.332 1.00 91.62 97 LEU A CA 1
ATOM 728 C C . LEU A 1 97 ? 12.633 -1.766 -3.678 1.00 91.62 97 LEU A C 1
ATOM 730 O O . LEU A 1 97 ? 11.979 -1.436 -4.665 1.00 91.62 97 LEU A O 1
ATOM 734 N N . ARG A 1 98 ? 13.568 -2.721 -3.714 1.00 94.56 98 ARG A N 1
ATOM 735 C CA . ARG A 1 98 ? 13.773 -3.559 -4.897 1.00 94.56 98 ARG A CA 1
ATOM 736 C C . ARG A 1 98 ? 12.543 -4.441 -5.102 1.00 94.56 98 ARG A C 1
ATOM 738 O O . ARG A 1 98 ? 12.117 -5.099 -4.156 1.00 94.56 98 ARG A O 1
ATOM 745 N N . LEU A 1 99 ? 12.037 -4.457 -6.328 1.00 95.38 99 LEU A N 1
ATOM 746 C CA . LEU A 1 99 ? 10.991 -5.372 -6.765 1.00 95.38 99 LEU A CA 1
ATOM 747 C C . LEU A 1 99 ? 11.586 -6.737 -7.121 1.00 95.38 99 LEU A C 1
ATOM 749 O O . LEU A 1 99 ? 12.755 -6.835 -7.513 1.00 95.38 99 LEU A O 1
ATOM 753 N N . ASP A 1 100 ? 10.770 -7.778 -7.025 1.00 95.25 100 ASP A N 1
ATOM 754 C CA . ASP A 1 100 ? 11.129 -9.112 -7.489 1.00 95.25 100 ASP A CA 1
ATOM 755 C C . ASP A 1 100 ? 11.387 -9.139 -9.015 1.00 95.25 100 ASP A C 1
ATOM 757 O O . ASP A 1 100 ? 10.902 -8.271 -9.755 1.00 95.25 100 ASP A O 1
ATOM 761 N N . PRO A 1 101 ? 12.178 -10.109 -9.520 1.00 94.19 101 PRO A N 1
ATOM 762 C CA . PRO A 1 101 ? 12.382 -10.297 -10.956 1.00 94.19 101 PRO A CA 1
ATOM 763 C C . PRO A 1 101 ? 11.053 -10.488 -11.706 1.00 94.19 101 PRO A C 1
ATOM 765 O O . PRO A 1 101 ? 10.118 -11.037 -11.123 1.00 94.19 101 PRO A O 1
ATOM 768 N N . PRO A 1 102 ? 10.963 -10.086 -12.988 1.00 95.31 102 PRO A N 1
ATOM 769 C CA . PRO A 1 102 ? 9.725 -10.200 -13.752 1.00 95.31 102 PRO A CA 1
ATOM 770 C C . PRO A 1 102 ? 9.271 -11.652 -13.907 1.00 95.31 102 PRO A C 1
ATOM 772 O O . PRO A 1 102 ? 10.086 -12.545 -14.166 1.00 95.31 102 PRO A O 1
ATOM 775 N N . ASP A 1 103 ? 7.964 -11.864 -13.772 1.00 95.06 103 ASP A N 1
ATOM 776 C CA . ASP A 1 103 ? 7.303 -13.134 -14.054 1.00 95.06 103 ASP A CA 1
ATOM 777 C C . ASP A 1 103 ? 7.122 -13.379 -15.569 1.00 95.06 103 ASP A C 1
ATOM 779 O O . ASP A 1 103 ? 7.709 -12.703 -16.417 1.00 95.06 103 ASP A O 1
ATOM 783 N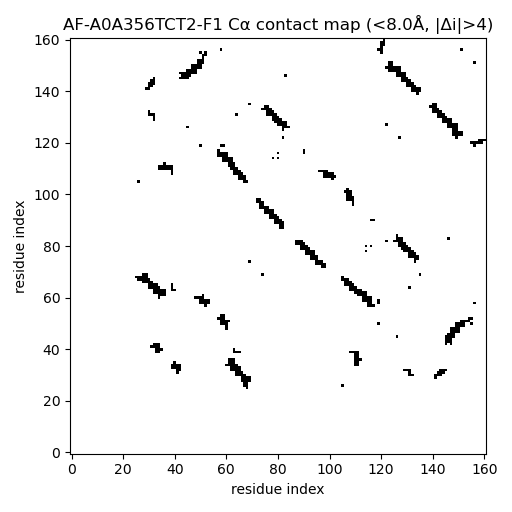 N . ALA A 1 104 ? 6.330 -14.395 -15.926 1.00 95.12 104 ALA A N 1
ATOM 784 C CA . ALA A 1 104 ? 6.070 -14.753 -17.321 1.00 95.12 104 ALA A CA 1
ATOM 785 C C . ALA A 1 104 ? 5.211 -13.725 -18.090 1.00 95.12 104 ALA A C 1
ATOM 787 O O . ALA A 1 104 ? 5.231 -13.747 -19.319 1.00 95.12 104 ALA A O 1
ATOM 788 N N . ASP A 1 105 ? 4.491 -12.849 -17.380 1.00 94.31 105 ASP A N 1
ATOM 789 C CA . ASP A 1 105 ? 3.583 -11.824 -17.910 1.00 94.31 105 ASP A CA 1
ATOM 790 C C . ASP A 1 105 ? 4.154 -10.393 -17.743 1.00 94.31 105 ASP A C 1
ATOM 792 O O . ASP A 1 105 ? 3.426 -9.409 -17.928 1.00 94.31 105 ASP A O 1
ATOM 796 N N . GLY A 1 106 ? 5.439 -10.284 -17.371 1.00 95.00 106 GLY A N 1
ATOM 797 C CA . GLY A 1 106 ? 6.196 -9.037 -17.220 1.00 95.00 106 GLY A CA 1
ATOM 798 C C . GLY A 1 106 ? 6.051 -8.336 -15.863 1.00 95.00 106 GLY A C 1
ATOM 799 O O . GLY A 1 106 ? 6.614 -7.252 -15.672 1.00 95.00 106 GLY A O 1
ATOM 800 N N . TRP A 1 107 ? 5.317 -8.916 -14.908 1.00 96.69 107 TRP A N 1
ATOM 801 C CA . TRP A 1 107 ? 5.052 -8.295 -13.609 1.00 96.69 107 TRP A CA 1
ATOM 802 C C . TRP A 1 107 ? 6.216 -8.447 -12.637 1.00 96.69 107 TRP A C 1
ATOM 804 O O . TRP A 1 107 ? 6.763 -9.531 -12.456 1.00 96.69 107 TRP A O 1
ATOM 814 N N . ARG A 1 108 ? 6.554 -7.345 -11.966 1.00 97.19 108 ARG A N 1
ATOM 815 C CA . ARG A 1 108 ? 7.545 -7.260 -10.886 1.00 97.19 108 ARG A CA 1
ATOM 816 C C . ARG A 1 108 ? 6.851 -6.805 -9.615 1.00 97.19 108 ARG A C 1
ATOM 818 O O . ARG A 1 108 ? 6.146 -5.793 -9.642 1.00 97.19 108 ARG A O 1
ATOM 825 N N . GLU A 1 109 ? 7.040 -7.534 -8.522 1.00 97.38 109 GLU A N 1
ATOM 826 C CA . GLU A 1 109 ? 6.235 -7.369 -7.308 1.00 97.38 109 GLU A CA 1
ATOM 827 C C . GLU A 1 109 ? 7.042 -6.815 -6.123 1.00 97.38 109 GLU A C 1
ATOM 829 O O . GLU A 1 109 ? 8.238 -7.055 -5.980 1.00 97.38 109 GLU A O 1
ATOM 834 N N . LEU A 1 110 ? 6.362 -6.075 -5.251 1.00 97.00 110 LEU A N 1
ATOM 835 C CA . LEU A 1 110 ? 6.747 -5.815 -3.869 1.00 97.00 110 LEU A CA 1
ATOM 836 C C . LEU A 1 110 ? 5.611 -6.349 -3.002 1.00 97.00 110 LEU A C 1
ATOM 838 O O . LEU A 1 110 ? 4.521 -5.779 -2.995 1.00 97.00 110 LEU A O 1
ATOM 842 N N . VAL A 1 111 ? 5.858 -7.437 -2.284 1.00 97.75 111 VAL A N 1
ATOM 843 C CA . VAL A 1 111 ? 4.834 -8.147 -1.510 1.00 97.75 111 VAL A CA 1
ATOM 844 C C . VAL A 1 111 ? 4.976 -7.869 -0.017 1.00 97.75 111 VAL A C 1
ATOM 846 O O . VAL A 1 111 ? 6.085 -7.846 0.514 1.00 97.75 111 VAL A O 1
ATOM 849 N N . GLY A 1 112 ? 3.848 -7.705 0.681 1.00 96.12 112 GLY A N 1
ATOM 850 C CA . GLY A 1 112 ? 3.832 -7.639 2.145 1.00 96.12 112 GLY A CA 1
ATOM 851 C C . GLY A 1 112 ? 4.496 -6.394 2.737 1.00 96.12 112 GLY A C 1
ATOM 852 O O . GLY A 1 112 ? 5.030 -6.448 3.846 1.00 96.12 112 GLY A O 1
ATOM 853 N N . TYR A 1 113 ? 4.456 -5.263 2.033 1.00 96.88 113 TYR A N 1
ATOM 854 C CA . TYR A 1 113 ? 4.837 -3.979 2.610 1.00 96.88 113 TYR A CA 1
ATOM 855 C C . TYR A 1 113 ? 3.869 -3.594 3.741 1.00 96.88 113 TYR A C 1
ATOM 857 O O . TYR A 1 113 ? 2.648 -3.708 3.616 1.00 96.88 113 TYR A O 1
ATOM 865 N N . THR A 1 114 ? 4.405 -3.123 4.866 1.00 95.56 114 THR A N 1
ATOM 866 C CA . THR A 1 114 ? 3.603 -2.703 6.021 1.00 95.56 114 THR A CA 1
ATOM 867 C C . THR A 1 114 ? 3.124 -1.264 5.840 1.00 95.56 114 THR A C 1
ATOM 869 O O . THR A 1 114 ? 3.837 -0.325 6.198 1.00 95.56 114 THR A O 1
ATOM 872 N N . GLY A 1 115 ? 1.911 -1.079 5.316 1.00 95.38 115 GLY A N 1
ATOM 873 C CA . GLY A 1 115 ? 1.259 0.231 5.256 1.00 95.38 115 GLY A CA 1
ATOM 874 C C . GLY A 1 115 ? 0.825 0.671 6.653 1.00 95.38 115 GLY A C 1
ATOM 875 O O . GLY A 1 115 ? -0.250 0.281 7.108 1.00 95.38 115 GLY A O 1
ATOM 876 N N . ILE A 1 116 ? 1.684 1.412 7.358 1.00 93.75 116 ILE A N 1
ATOM 877 C CA . ILE A 1 116 ? 1.442 1.864 8.736 1.00 93.75 116 ILE A CA 1
ATOM 878 C C . ILE A 1 116 ? 0.315 2.898 8.749 1.00 93.75 116 ILE A C 1
ATOM 880 O O . ILE A 1 116 ? 0.340 3.861 7.987 1.00 93.75 116 ILE A O 1
ATOM 884 N N . LEU A 1 117 ? -0.640 2.721 9.662 1.00 91.38 117 LEU A N 1
ATOM 885 C CA . LEU A 1 117 ? -1.715 3.678 9.913 1.00 91.38 117 LEU A CA 1
ATOM 886 C C . LEU A 1 117 ? -1.424 4.439 11.218 1.00 91.38 117 LEU A C 1
ATOM 888 O O . LEU A 1 117 ? -1.332 3.791 12.264 1.00 91.38 117 LEU A O 1
ATOM 892 N N . PRO A 1 118 ? -1.277 5.781 11.188 1.00 86.06 118 PRO A N 1
ATOM 893 C CA . PRO A 1 118 ? -1.062 6.584 12.397 1.00 86.06 118 PRO A CA 1
ATOM 894 C C . PRO A 1 118 ? -2.252 6.551 13.366 1.00 86.06 118 PRO A C 1
ATOM 896 O O . PRO A 1 118 ? -2.057 6.435 14.574 1.00 86.06 118 PRO A O 1
ATOM 899 N N . GLU A 1 119 ? -3.474 6.589 12.827 1.00 90.31 119 GLU A N 1
ATOM 900 C CA . GLU A 1 119 ? -4.740 6.628 13.577 1.00 90.31 119 GLU A CA 1
ATOM 901 C C . GLU A 1 119 ? -5.614 5.405 13.225 1.00 90.31 119 GLU A C 1
ATOM 903 O O . GLU A 1 119 ? -6.673 5.523 12.609 1.00 90.31 119 GLU A O 1
ATOM 908 N N . PRO A 1 120 ? -5.170 4.178 13.567 1.00 91.88 120 PRO A N 1
ATOM 909 C CA . PRO A 1 120 ? -5.805 2.948 13.097 1.00 91.88 120 PRO A CA 1
ATOM 910 C C . PRO A 1 120 ? -7.181 2.706 13.723 1.00 91.88 120 PRO A C 1
ATOM 912 O O . PRO A 1 120 ? -7.997 1.996 13.146 1.00 91.88 120 PRO A O 1
ATOM 915 N N . SER A 1 121 ? -7.443 3.279 14.898 1.00 92.25 121 SER A N 1
ATOM 916 C CA . SER A 1 121 ? -8.720 3.211 15.612 1.00 92.25 121 SER A CA 1
ATOM 917 C C . SER A 1 121 ? -9.868 3.863 14.841 1.00 92.25 121 SER A C 1
ATOM 919 O O . SER A 1 121 ? -10.986 3.355 14.871 1.00 92.25 121 SER A O 1
ATOM 921 N N . CYS A 1 122 ? -9.589 4.957 14.131 1.00 91.62 122 CYS A N 1
ATOM 922 C CA . CYS A 1 122 ? -10.588 5.797 13.469 1.00 91.62 122 CYS A CA 1
ATOM 923 C C . CYS A 1 122 ? -10.911 5.373 12.030 1.00 91.62 122 CYS A C 1
ATOM 925 O O . CYS A 1 122 ? -11.784 5.962 11.405 1.00 91.62 122 CYS A O 1
ATOM 927 N N . VAL A 1 123 ? -10.243 4.334 11.516 1.00 93.44 123 VAL A N 1
ATOM 928 C CA . VAL A 1 123 ? -10.531 3.755 10.192 1.00 93.44 123 VAL A CA 1
ATOM 929 C C . VAL A 1 123 ? -11.215 2.385 10.266 1.00 93.44 123 VAL A C 1
ATOM 931 O O . VAL A 1 123 ? -11.677 1.886 9.246 1.00 93.44 123 VAL A O 1
ATOM 934 N N . VAL A 1 124 ? -11.318 1.752 11.444 1.00 95.81 124 VAL A N 1
ATOM 935 C CA . VAL A 1 124 ? -11.996 0.449 11.585 1.00 95.81 124 VAL A CA 1
ATOM 936 C C . VAL A 1 124 ? -13.490 0.584 11.303 1.00 95.81 124 VAL A C 1
ATOM 938 O O . VAL A 1 124 ? -14.195 1.322 11.980 1.00 95.81 124 VAL A O 1
ATOM 941 N N . GLY A 1 125 ? -13.979 -0.210 10.353 1.00 95.12 125 GLY A N 1
ATOM 942 C CA . GLY A 1 125 ? -15.353 -0.168 9.863 1.00 95.12 125 GLY A CA 1
ATOM 943 C C . GLY A 1 125 ? -15.538 0.758 8.662 1.00 95.12 125 GLY A C 1
ATOM 944 O O . GLY A 1 125 ? -16.507 0.574 7.929 1.00 95.12 125 GLY A O 1
ATOM 945 N N . GLU A 1 126 ? -14.598 1.667 8.406 1.00 96.31 126 GLU A N 1
ATOM 946 C CA . GLU A 1 126 ? -14.679 2.667 7.342 1.00 96.31 126 GLU A CA 1
ATOM 947 C C . GLU A 1 126 ? -14.038 2.199 6.029 1.00 96.31 126 GLU A C 1
ATOM 949 O O . GLU A 1 126 ? -13.384 1.150 5.956 1.00 96.31 126 GLU A O 1
ATOM 954 N N . LEU A 1 127 ? -14.261 2.981 4.968 1.00 98.12 127 LEU A N 1
ATOM 955 C CA . LEU A 1 127 ? -13.560 2.830 3.696 1.00 98.12 127 LEU A CA 1
ATOM 956 C C . LEU A 1 127 ? -12.270 3.656 3.704 1.00 98.12 127 LEU A C 1
ATOM 958 O O . LEU A 1 127 ? -12.293 4.867 3.922 1.00 98.12 127 LEU A O 1
ATOM 962 N N . LEU A 1 128 ? -11.151 3.001 3.413 1.00 97.94 128 LEU A N 1
ATOM 963 C CA . LEU A 1 128 ? -9.834 3.608 3.271 1.00 97.94 128 LEU A CA 1
ATOM 964 C C . LEU A 1 128 ? -9.385 3.502 1.811 1.00 97.94 128 LEU A C 1
ATOM 966 O O . LEU A 1 128 ? -9.239 2.396 1.290 1.00 97.94 128 LEU A O 1
ATOM 970 N N . ARG A 1 129 ? -9.104 4.635 1.170 1.00 98.44 129 ARG A N 1
ATOM 971 C CA . ARG A 1 129 ? -8.411 4.684 -0.115 1.00 98.44 129 ARG A CA 1
ATOM 972 C C . ARG A 1 129 ? -6.946 4.319 0.081 1.00 98.44 129 ARG A C 1
ATOM 974 O O . ARG A 1 129 ? -6.193 5.036 0.743 1.00 98.44 129 ARG A O 1
ATOM 981 N N . VAL A 1 130 ? -6.545 3.208 -0.524 1.00 98.44 130 VAL A N 1
ATOM 982 C CA . VAL A 1 130 ? -5.152 2.789 -0.664 1.00 98.44 130 VAL A CA 1
ATOM 983 C C . VAL A 1 130 ? -4.719 3.127 -2.081 1.00 98.44 130 VAL A C 1
ATOM 985 O O . VAL A 1 130 ? -5.211 2.539 -3.042 1.00 98.44 130 VAL A O 1
ATOM 988 N N . ARG A 1 131 ? -3.783 4.064 -2.219 1.00 98.44 131 ARG A N 1
ATOM 989 C CA . ARG A 1 131 ? -3.237 4.486 -3.509 1.00 98.44 131 ARG A CA 1
ATOM 990 C C . ARG A 1 131 ? -1.734 4.274 -3.554 1.00 98.44 131 ARG A C 1
ATOM 992 O O . ARG A 1 131 ? -1.021 4.695 -2.651 1.00 98.44 131 ARG A O 1
ATOM 999 N N . VAL A 1 132 ? -1.247 3.693 -4.643 1.00 98.31 132 VAL A N 1
ATOM 1000 C CA . VAL A 1 132 ? 0.172 3.694 -5.007 1.00 98.31 132 VAL A CA 1
ATOM 1001 C C . VAL A 1 132 ? 0.367 4.518 -6.275 1.00 98.31 132 VAL A C 1
ATOM 1003 O O . VAL A 1 132 ? -0.481 4.513 -7.168 1.00 98.31 132 VAL A O 1
ATOM 1006 N N . SER A 1 133 ? 1.474 5.247 -6.368 1.00 98.00 133 SER A N 1
ATOM 1007 C CA . SER A 1 133 ? 1.836 6.004 -7.566 1.00 98.00 133 SER A CA 1
ATOM 1008 C C . SER A 1 133 ? 3.341 6.032 -7.811 1.00 98.00 133 SER A C 1
ATOM 1010 O O . SER A 1 133 ? 4.118 5.803 -6.890 1.00 98.00 133 SER A O 1
ATOM 1012 N N . THR A 1 134 ? 3.750 6.296 -9.050 1.00 96.88 134 THR A N 1
ATOM 1013 C CA . THR A 1 134 ? 5.155 6.434 -9.460 1.00 96.88 134 THR A CA 1
ATOM 1014 C C . THR A 1 134 ? 5.278 7.494 -10.560 1.00 96.88 134 THR A C 1
ATOM 1016 O O . THR A 1 134 ? 4.421 7.544 -11.451 1.00 96.88 134 THR A O 1
ATOM 1019 N N . PRO A 1 135 ? 6.306 8.360 -10.535 1.00 95.00 135 PRO A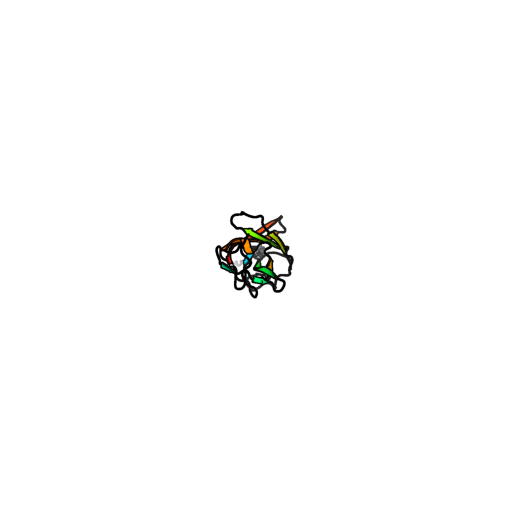 N 1
ATOM 1020 C CA . PRO A 1 135 ? 6.632 9.216 -11.667 1.00 95.00 135 PRO A CA 1
ATOM 1021 C C . PRO A 1 135 ? 7.192 8.380 -12.827 1.00 95.00 135 PRO A C 1
ATOM 1023 O O . PRO A 1 135 ? 7.923 7.413 -12.611 1.00 95.00 135 PRO A O 1
ATOM 1026 N N . MET A 1 136 ? 6.857 8.781 -14.050 1.00 90.56 136 MET A N 1
ATOM 1027 C CA . MET A 1 136 ? 7.358 8.223 -15.307 1.00 90.56 136 MET A CA 1
ATOM 1028 C C . MET A 1 136 ? 8.378 9.173 -15.941 1.00 90.56 136 MET A C 1
ATOM 1030 O O . MET A 1 136 ? 8.357 10.378 -15.684 1.00 90.56 136 MET A O 1
ATOM 1034 N N . GLU A 1 137 ? 9.252 8.655 -16.809 1.00 87.81 137 GLU A N 1
ATOM 1035 C CA . GLU A 1 137 ? 10.296 9.460 -17.466 1.00 87.81 137 GLU A CA 1
ATOM 1036 C C . GLU A 1 137 ? 9.744 10.596 -18.342 1.00 87.81 137 GLU A C 1
ATOM 1038 O O . GLU A 1 137 ? 10.370 11.646 -18.477 1.00 87.81 137 GLU A O 1
ATOM 1043 N N . ASP A 1 138 ? 8.542 10.419 -18.897 1.00 86.69 138 ASP A N 1
ATOM 1044 C CA . ASP A 1 138 ? 7.833 11.435 -19.684 1.00 86.69 138 ASP A CA 1
ATOM 1045 C C . ASP A 1 138 ? 7.158 12.532 -18.832 1.00 86.69 138 ASP A C 1
ATOM 1047 O O . ASP A 1 138 ? 6.474 13.410 -19.364 1.00 86.69 138 ASP A O 1
ATOM 1051 N N . GLY A 1 139 ? 7.349 12.497 -17.509 1.00 88.75 139 GLY A N 1
ATOM 1052 C CA . GLY A 1 139 ? 6.800 13.456 -16.554 1.00 88.75 139 GLY A CA 1
ATOM 1053 C C . GLY A 1 139 ? 5.358 13.179 -16.122 1.00 88.75 139 GLY A C 1
ATOM 1054 O O . GLY A 1 139 ? 4.831 13.925 -15.293 1.00 88.75 139 GLY A O 1
ATOM 1055 N N . ARG A 1 140 ? 4.703 12.125 -16.632 1.00 92.81 140 ARG A N 1
ATOM 1056 C CA . ARG A 1 140 ? 3.415 11.666 -16.089 1.00 92.81 140 ARG A CA 1
ATOM 1057 C C . ARG A 1 140 ? 3.607 11.005 -14.723 1.00 92.81 140 ARG A C 1
ATOM 1059 O O . ARG A 1 140 ? 4.689 10.545 -14.374 1.00 92.81 140 ARG A O 1
ATOM 1066 N N . VAL A 1 141 ? 2.519 10.903 -13.965 1.00 95.00 141 VAL A N 1
ATOM 1067 C CA . VAL A 1 141 ? 2.438 10.043 -12.778 1.00 95.00 141 VAL A CA 1
ATOM 1068 C C . VAL A 1 141 ? 1.479 8.907 -13.096 1.00 95.00 141 VAL A C 1
ATOM 1070 O O . VAL A 1 141 ? 0.315 9.152 -13.412 1.00 95.00 141 VAL A O 1
ATOM 1073 N N . MET A 1 142 ? 1.961 7.671 -13.013 1.00 95.94 142 MET A N 1
ATOM 1074 C CA . MET A 1 142 ? 1.103 6.489 -13.021 1.00 95.94 142 MET A CA 1
ATOM 1075 C C . MET A 1 142 ? 0.625 6.197 -11.602 1.00 95.94 142 MET A C 1
ATOM 1077 O O . MET A 1 142 ? 1.365 6.403 -10.641 1.00 95.94 142 MET A O 1
ATOM 1081 N N . ALA A 1 143 ? -0.610 5.721 -11.460 1.00 97.50 143 ALA A N 1
ATOM 1082 C CA . ALA A 1 143 ? -1.189 5.390 -10.166 1.00 97.50 143 ALA A CA 1
ATOM 1083 C C . ALA A 1 143 ? -2.193 4.238 -10.260 1.00 97.50 143 ALA A C 1
ATOM 1085 O O . ALA A 1 143 ? -2.824 4.033 -11.295 1.00 97.50 143 ALA A O 1
ATOM 1086 N N . SER A 1 144 ? -2.352 3.531 -9.145 1.00 98.31 144 SER A N 1
ATOM 1087 C CA . SER A 1 144 ? -3.423 2.570 -8.894 1.00 98.31 144 SER A CA 1
ATOM 1088 C C . SER A 1 144 ? -4.016 2.871 -7.526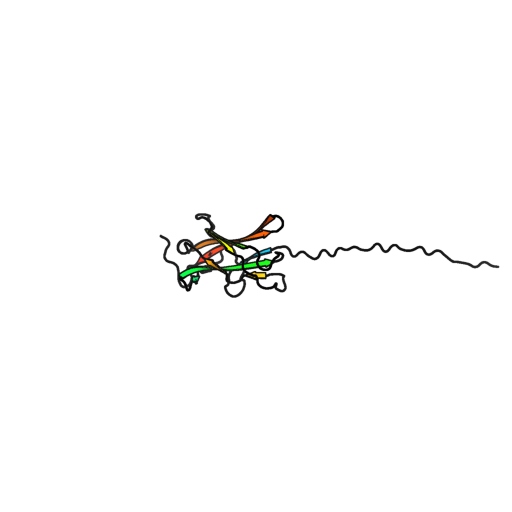 1.00 98.31 144 SER A C 1
ATOM 1090 O O . SER A 1 144 ? -3.268 3.099 -6.574 1.00 98.31 144 SER A O 1
ATOM 1092 N N . GLU A 1 145 ? -5.339 2.887 -7.421 1.00 98.38 145 GLU A N 1
ATOM 1093 C CA . GLU A 1 145 ? -6.048 3.119 -6.165 1.00 98.38 145 GLU A CA 1
ATOM 1094 C C . GLU A 1 145 ? -7.228 2.163 -6.010 1.00 98.38 145 GLU A C 1
ATOM 1096 O O . GLU A 1 145 ? -7.843 1.758 -7.002 1.00 98.38 145 GLU A O 1
ATOM 1101 N N . ARG A 1 146 ? -7.497 1.775 -4.763 1.00 98.62 146 ARG A N 1
ATOM 1102 C CA . ARG A 1 146 ? -8.644 0.962 -4.352 1.00 98.62 146 ARG A CA 1
ATOM 1103 C C . ARG A 1 146 ? -9.165 1.447 -3.013 1.00 98.62 146 ARG A C 1
ATOM 1105 O O . ARG A 1 146 ? -8.367 1.749 -2.124 1.00 98.62 146 ARG A O 1
ATOM 1112 N N . ASP A 1 147 ? -10.479 1.446 -2.850 1.00 98.56 147 ASP A N 1
ATOM 1113 C CA . ASP A 1 147 ? -11.114 1.761 -1.570 1.00 98.56 147 ASP A CA 1
ATOM 1114 C C . ASP A 1 147 ? -11.422 0.451 -0.833 1.00 98.56 147 ASP A C 1
ATOM 1116 O O . A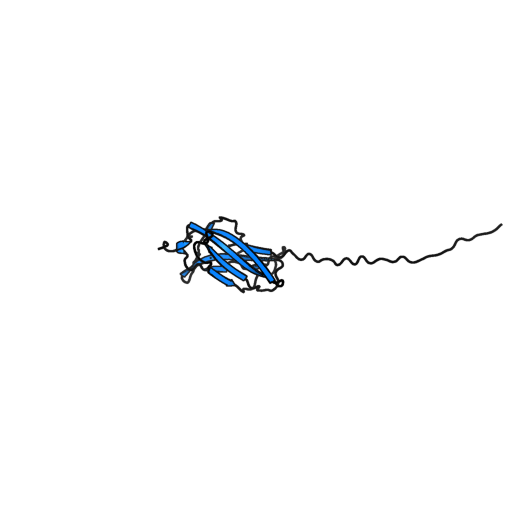SP A 1 147 ? -12.217 -0.351 -1.310 1.00 98.56 147 ASP A O 1
ATOM 1120 N N . VAL A 1 148 ? -10.808 0.205 0.328 1.00 98.38 148 VAL A N 1
ATOM 1121 C CA . VAL A 1 148 ? -10.977 -1.042 1.105 1.00 98.38 148 VAL A CA 1
ATOM 1122 C C . VAL A 1 148 ? -11.751 -0.810 2.392 1.00 98.38 148 VAL A C 1
ATOM 1124 O O . VAL A 1 148 ? -11.576 0.215 3.048 1.00 98.38 148 VAL A O 1
ATOM 1127 N N . ARG A 1 149 ? -12.571 -1.780 2.807 1.00 98.31 149 ARG A N 1
ATOM 1128 C CA . ARG A 1 149 ? -13.222 -1.760 4.123 1.00 98.31 149 ARG A CA 1
ATOM 1129 C C . ARG A 1 149 ? -12.258 -2.296 5.173 1.00 98.31 149 ARG A C 1
ATOM 1131 O O . ARG A 1 149 ? -11.891 -3.470 5.150 1.00 98.31 149 ARG A O 1
ATOM 1138 N N . VAL A 1 150 ? -11.847 -1.451 6.110 1.00 97.38 150 VAL A N 1
ATOM 1139 C CA . VAL A 1 150 ? -10.845 -1.838 7.110 1.00 97.38 150 VAL A CA 1
ATOM 1140 C C . VAL A 1 150 ? -11.507 -2.584 8.269 1.00 97.38 150 VAL A C 1
ATOM 1142 O O . VAL A 1 150 ? -12.381 -2.056 8.954 1.00 97.38 150 VAL A O 1
ATOM 1145 N N . LEU A 1 151 ? -11.068 -3.814 8.535 1.00 96.81 151 LEU A N 1
ATOM 1146 C CA . LEU A 1 151 ? -11.488 -4.591 9.704 1.00 96.81 151 LEU A CA 1
ATOM 1147 C C . LEU A 1 151 ? -10.455 -4.479 10.830 1.00 96.81 151 LEU A C 1
ATOM 1149 O O . LEU A 1 151 ? -9.255 -4.477 10.579 1.00 96.81 151 LEU A O 1
ATOM 1153 N N . GLY A 1 152 ? -10.893 -4.515 12.091 1.00 92.81 152 GLY A N 1
ATOM 1154 C CA . GLY A 1 152 ? -9.979 -4.526 13.245 1.00 92.81 152 GLY A CA 1
ATOM 1155 C C . GL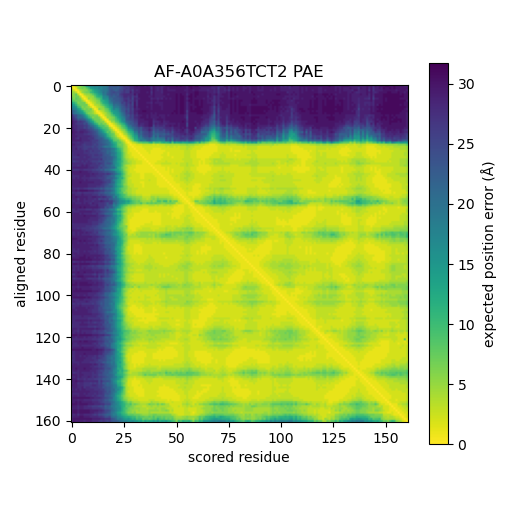Y A 1 152 ? -9.063 -5.763 13.335 1.00 92.81 152 GLY A C 1
ATOM 1156 O O . GLY A 1 152 ? -8.080 -5.752 14.072 1.00 92.81 152 GLY A O 1
ATOM 1157 N N . GLY A 1 153 ? -9.355 -6.829 12.583 1.00 92.88 153 GLY A N 1
ATOM 1158 C CA . GLY A 1 153 ? -8.572 -8.065 12.596 1.00 92.88 153 GLY A CA 1
ATOM 1159 C C . GLY A 1 153 ? -8.644 -8.817 13.932 1.00 92.88 153 GLY A C 1
ATOM 1160 O O . GLY A 1 153 ? -9.553 -8.621 14.736 1.00 92.88 153 GLY A O 1
ATOM 1161 N N . ALA A 1 154 ? -7.678 -9.708 14.172 1.00 91.50 154 ALA A N 1
ATOM 1162 C CA . ALA A 1 154 ? -7.642 -10.547 15.378 1.00 91.50 154 ALA A CA 1
ATOM 1163 C C . ALA A 1 154 ? -7.286 -9.778 16.668 1.00 91.50 154 ALA A C 1
ATOM 1165 O O . ALA A 1 154 ? -7.586 -10.240 17.768 1.00 91.50 154 ALA A O 1
ATOM 1166 N N . TYR A 1 155 ? -6.638 -8.619 16.533 1.00 92.06 155 TYR A N 1
ATOM 1167 C CA . TYR A 1 155 ? -6.204 -7.766 17.639 1.00 92.06 155 TYR A CA 1
ATOM 1168 C C . TYR A 1 155 ? -6.543 -6.308 17.304 1.00 92.06 155 TYR A C 1
ATOM 1170 O O . TYR A 1 155 ? -5.646 -5.568 16.884 1.00 92.06 155 TYR A O 1
ATOM 1178 N N . PRO A 1 156 ? -7.819 -5.901 17.438 1.00 92.94 156 PRO A N 1
ATOM 1179 C CA . PRO A 1 156 ? -8.259 -4.569 17.050 1.00 92.94 156 PRO A CA 1
ATOM 1180 C C . PRO A 1 156 ? -7.510 -3.463 17.804 1.00 92.94 156 PRO A C 1
ATOM 1182 O O . PRO A 1 156 ? -7.058 -3.679 18.937 1.00 92.94 156 PRO A O 1
ATOM 1185 N N . PRO A 1 157 ? -7.361 -2.278 17.186 1.00 93.44 157 PRO A N 1
ATOM 1186 C CA . PRO A 1 157 ? -6.955 -1.079 17.905 1.00 93.44 157 PRO A CA 1
ATOM 1187 C C . PRO A 1 157 ? -7.986 -0.717 18.991 1.00 93.44 157 PRO A C 1
ATOM 1189 O O . PRO A 1 157 ? -9.093 -1.265 19.011 1.00 93.44 157 PRO A O 1
ATOM 1192 N N . PRO A 1 158 ? -7.644 0.209 19.905 1.00 90.69 158 PRO A N 1
ATOM 1193 C CA . PRO A 1 158 ? -8.635 0.877 20.742 1.00 90.69 158 PRO A CA 1
ATOM 1194 C C . PRO A 1 158 ? -9.768 1.489 19.903 1.00 90.69 158 PRO A C 1
ATOM 1196 O O . PRO A 1 158 ? -9.630 1.679 18.694 1.00 90.69 158 PRO A O 1
ATOM 1199 N N . VAL A 1 159 ? -10.879 1.834 20.553 1.00 89.50 159 VAL A N 1
ATOM 1200 C CA . VAL A 1 159 ? -11.907 2.678 19.925 1.00 89.50 159 VAL A CA 1
ATOM 1201 C C . VAL A 1 159 ? -11.324 4.044 19.546 1.00 89.50 159 VAL A C 1
ATOM 1203 O O . VAL A 1 159 ? -10.397 4.522 20.199 1.00 89.50 159 VAL A O 1
ATOM 1206 N N . CYS A 1 160 ? -11.845 4.646 18.477 1.00 88.25 160 CYS A N 1
ATOM 1207 C CA . CYS A 1 160 ? -11.581 6.049 18.155 1.00 88.25 160 CYS A CA 1
ATOM 1208 C C . CYS A 1 160 ? -12.177 6.940 19.262 1.00 88.25 160 CYS A C 1
ATOM 1210 O O . CYS A 1 160 ? -13.272 6.637 19.748 1.00 88.25 160 CYS A O 1
ATOM 1212 N N . GLU A 1 161 ? -11.449 7.984 19.667 1.00 77.69 161 GLU A N 1
ATOM 1213 C CA . GLU A 1 161 ? -11.849 8.967 20.693 1.00 77.69 161 GLU A CA 1
ATOM 1214 C C . GLU A 1 161 ? -12.211 10.318 20.058 1.00 77.69 161 GLU A C 1
ATOM 1216 O O . GLU A 1 161 ? -11.511 10.713 19.100 1.00 77.69 161 GLU A O 1
#

Nearest PDB structures (foldseek):
  6bye-assembly1_B  TM=4.837E-01  e=1.575E-01  Xanthomonas citri pv. citri str. 306
  6byi-assembly1_A  TM=4.568E-01  e=1.204E-01  Xanthomonas citri pv. citri str. 306
  4gok-assembly2_C  TM=3.724E-01  e=2.059E-01  Homo sapiens
  5t99-assembly2_B  TM=4.900E-01  e=1.208E+00  Bacteroides uniformis
  6hpd-assembly1_A  TM=3.547E-01  e=3.171E+00  Formosa agariphila KMM 3901

Solvent-accessible surface area (backbone atoms only — not comparable to full-atom values): 9466 Å² total; per-residue (Å²): 132,85,80,93,86,85,89,86,84,90,78,84,82,80,82,76,74,83,78,67,75,76,75,70,80,74,57,75,64,42,56,43,51,23,20,41,71,88,46,78,35,82,64,54,75,63,38,78,44,50,35,42,62,41,96,92,51,67,37,22,36,49,33,10,40,39,36,23,66,67,72,74,64,46,50,64,33,37,40,35,44,24,46,61,83,60,85,47,79,65,52,72,46,84,44,71,56,72,43,48,77,62,51,99,86,48,42,24,38,42,56,34,41,73,47,71,43,96,65,53,33,72,40,50,76,34,50,35,26,43,31,40,31,33,77,44,96,91,72,50,72,52,66,23,73,40,36,27,26,28,36,42,50,96,59,50,65,64,80,59,131

Foldseek 3Di:
DDDDDDDDDDDDDPPPDPPPPPPPPLPPKDKFKAFAAPDGHGDDAAAEWEWDADPVGATFTWIKMKIASADDQFFWKKKWKAFPVNPDHIDIDTGGDGWQDADPSRITMDGRDTHTDPQQQVQAQGWMKIKMWGAGPVRDIDMYIHTYHYHLPPPRDDHDD

Sequence (161 aa):
MRRWLAIALLASAPLTSLGGCAEVPTEEAAIEVGTGSWRFEPIEDGQEVALVRGAQGGWHLWISVRVRGIEGDAPPLRLSLQPADESAPAYETDVQLRLDPPDADGWRELVGYTGILPEPSCVVGELLRVRVSTPMEDGRVMASERDVRVLGGAYPPPVCE